Protein AF-A0A2T6J9U2-F1 (afdb_monomer)

Radius of gyration: 15.19 Å; Cα contacts (8 Å, |Δi|>4): 169; chains: 1; bounding box: 28×33×49 Å

pLDDT: mean 85.98, std 10.92, range [50.97, 96.75]

Sequence (113 aa):
MTAELARLRRTGYSPVSVFVFVGTPPKSVETGPDVIVVERNPRAIDWRPLIGLHVDVVEVGDQGDLYRETVQCAETGKPRSIGLLCRAGIAGLNAEHEQILARLQRTINAIPH

Mean predicted aligned error: 6.97 Å

Solvent-accessible surface area (backbone atoms only — not comparable to full-atom values): 6442 Å² total; per-residue (Å²): 95,53,68,52,30,43,53,41,45,74,73,70,53,74,69,81,53,31,41,35,36,29,36,73,73,61,90,84,64,77,88,49,62,49,38,38,77,40,75,80,61,48,84,81,53,73,36,66,68,38,52,67,25,36,33,38,41,34,51,39,74,92,46,67,68,58,39,56,50,33,53,58,42,48,54,74,10,46,42,66,41,62,33,39,37,42,91,94,44,74,48,64,85,49,73,69,55,50,54,50,50,58,51,48,52,54,56,58,73,67,55,88,129

Foldseek 3Di:
DQVLLVVVVVVVDADQEAEEEEADDPPPDDDDNSYHYHHDDLPVDDLLSQAAHEYEYAYDPCRDVSSVVNVVSNVVNNHVFYWYQYPVGIPGPDPVVVVVVVVVVVVVVPDDD

Secondary structure (DSSP, 8-state):
-HHHHHHHHHTT---SEEEEEES---TTS---TTEEEESS-GGGS--GGGTT-EEEEEE-SS-THHHHHHHHHHHHT--SEEEEEETTEEESS-HHHHHHHHHHHHHHHTS--

Structure (mmCIF, N/CA/C/O backbone):
data_AF-A0A2T6J9U2-F1
#
_entry.id   AF-A0A2T6J9U2-F1
#
loop_
_atom_site.group_PDB
_atom_site.id
_atom_site.type_symbol
_atom_site.label_atom_id
_atom_site.label_alt_id
_atom_site.label_comp_id
_atom_site.label_asym_id
_atom_site.label_entity_id
_atom_site.label_seq_id
_atom_site.pdbx_PDB_ins_code
_atom_site.Cartn_x
_atom_site.Cartn_y
_atom_site.Cartn_z
_atom_site.occupancy
_atom_site.B_iso_or_equiv
_atom_site.auth_seq_id
_atom_site.auth_comp_id
_atom_site.auth_asym_id
_atom_site.auth_atom_id
_atom_site.pdbx_PDB_model_num
ATOM 1 N N . MET A 1 1 ? -3.569 -9.500 8.050 1.00 62.44 1 MET A N 1
ATOM 2 C CA . MET A 1 1 ? -3.190 -8.202 8.652 1.00 62.44 1 MET A CA 1
ATOM 3 C C . MET A 1 1 ? -4.338 -7.189 8.620 1.00 62.44 1 MET A C 1
ATOM 5 O O . MET A 1 1 ? -4.648 -6.646 9.669 1.00 62.44 1 MET A O 1
ATOM 9 N N . THR A 1 2 ? -5.087 -7.019 7.519 1.00 77.19 2 THR A N 1
ATOM 10 C CA . THR A 1 2 ? -6.259 -6.104 7.487 1.00 77.19 2 THR A CA 1
ATOM 11 C C . THR A 1 2 ? -7.362 -6.406 8.508 1.00 77.19 2 THR A C 1
ATOM 13 O O . THR A 1 2 ? -8.061 -5.493 8.939 1.00 77.19 2 THR A O 1
ATOM 16 N N . ALA A 1 3 ? -7.499 -7.657 8.957 1.00 82.00 3 ALA A N 1
ATOM 17 C CA . ALA A 1 3 ? -8.444 -8.034 10.010 1.00 82.00 3 ALA A CA 1
ATOM 18 C C . ALA A 1 3 ? -8.188 -7.310 11.348 1.00 82.00 3 ALA A C 1
ATOM 20 O O . ALA A 1 3 ? -9.135 -7.005 12.076 1.00 82.00 3 ALA A O 1
ATOM 21 N N . GLU A 1 4 ? -6.927 -7.005 11.668 1.00 89.12 4 GLU A N 1
ATOM 22 C CA . GLU A 1 4 ? -6.584 -6.271 12.884 1.00 89.12 4 GLU A CA 1
ATOM 23 C C . GLU A 1 4 ? -6.911 -4.782 12.755 1.00 89.12 4 GLU A C 1
ATOM 25 O O . GLU A 1 4 ? -7.571 -4.236 13.641 1.00 89.12 4 GLU A O 1
ATOM 30 N N . LEU A 1 5 ? -6.577 -4.164 11.615 1.00 90.75 5 LEU A N 1
ATOM 31 C CA . LEU A 1 5 ? -7.026 -2.810 11.287 1.00 90.75 5 LEU A CA 1
ATOM 32 C C . LEU A 1 5 ? -8.551 -2.708 11.392 1.00 90.75 5 LEU A C 1
ATOM 34 O O . LEU A 1 5 ? -9.073 -1.833 12.072 1.00 90.75 5 LEU A O 1
ATOM 38 N N . ALA A 1 6 ? -9.280 -3.654 10.794 1.00 91.12 6 ALA A N 1
ATOM 39 C CA . ALA A 1 6 ? -10.739 -3.710 10.854 1.00 91.12 6 ALA A CA 1
ATOM 40 C C . ALA A 1 6 ? -11.274 -3.814 12.294 1.00 91.12 6 ALA A C 1
ATOM 42 O O . ALA A 1 6 ? -12.316 -3.244 12.625 1.00 91.12 6 ALA A O 1
ATOM 43 N N . ARG A 1 7 ? -10.587 -4.561 13.166 1.00 92.75 7 ARG A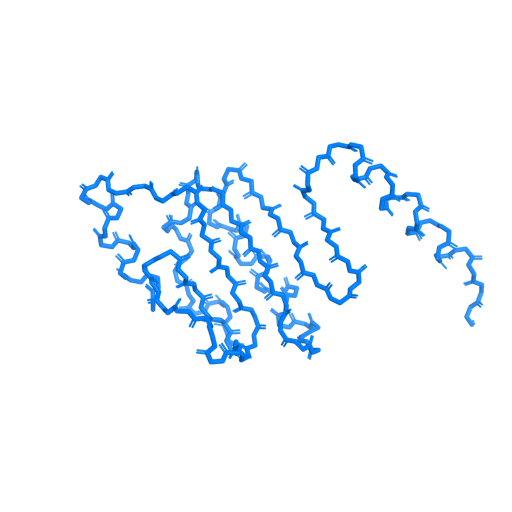 N 1
ATOM 44 C CA . ARG A 1 7 ? -10.936 -4.670 14.588 1.00 92.75 7 ARG A CA 1
ATOM 45 C C . ARG A 1 7 ? -10.737 -3.338 15.308 1.00 92.75 7 ARG A C 1
ATOM 47 O O . ARG A 1 7 ? -11.662 -2.895 15.977 1.00 92.75 7 ARG A O 1
ATOM 54 N N . LEU A 1 8 ? -9.584 -2.696 15.144 1.00 90.94 8 LEU A N 1
ATOM 55 C CA . LEU A 1 8 ? -9.262 -1.432 15.816 1.00 90.94 8 LEU A CA 1
ATOM 56 C C . LEU A 1 8 ? -10.113 -0.267 15.295 1.00 90.94 8 LEU A C 1
ATOM 58 O O . LEU A 1 8 ? -10.582 0.567 16.065 1.00 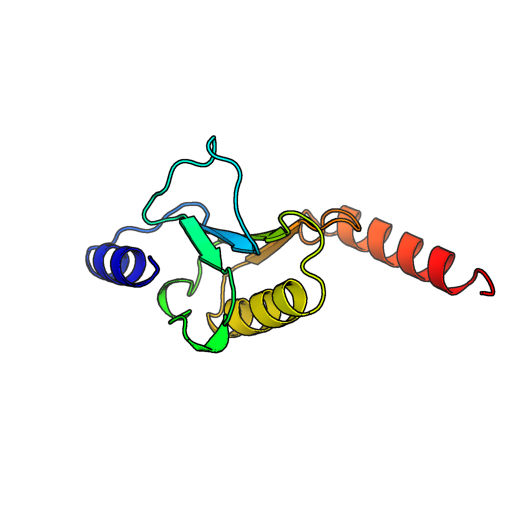90.94 8 LEU A O 1
ATOM 62 N N . ARG A 1 9 ? -10.413 -0.244 13.994 1.00 93.00 9 ARG A N 1
ATOM 63 C CA . ARG A 1 9 ? -11.319 0.747 13.395 1.00 93.00 9 ARG A CA 1
ATOM 64 C C . ARG A 1 9 ? -12.699 0.726 14.055 1.00 93.00 9 ARG A C 1
ATOM 66 O O . ARG A 1 9 ? -13.271 1.780 14.310 1.00 93.00 9 ARG A O 1
ATOM 73 N N . ARG A 1 10 ? -13.208 -0.460 14.418 1.00 91.62 10 ARG A N 1
ATOM 74 C CA . ARG A 1 10 ? -14.477 -0.607 15.158 1.00 91.62 10 ARG A CA 1
ATOM 75 C C . ARG A 1 10 ? -14.423 -0.068 16.589 1.00 91.62 10 ARG A C 1
ATOM 77 O O . ARG A 1 10 ? -15.473 0.239 17.138 1.00 91.62 10 ARG A O 1
ATOM 84 N N . THR A 1 11 ? -13.238 0.071 17.182 1.00 92.75 11 THR A N 1
ATOM 85 C CA . THR A 1 11 ? -13.050 0.674 18.512 1.00 92.75 11 THR A CA 1
ATOM 86 C C . THR A 1 11 ? -12.720 2.169 18.443 1.00 92.75 11 THR A C 1
ATOM 88 O O . THR A 1 11 ? -12.334 2.749 19.451 1.00 92.75 11 THR A O 1
ATOM 91 N N . GLY A 1 12 ? -12.840 2.796 17.265 1.00 90.62 12 GLY A N 1
ATOM 92 C CA . GLY A 1 12 ? -12.581 4.225 17.059 1.00 90.62 12 GLY A CA 1
ATOM 93 C C . GLY A 1 12 ? -11.130 4.581 16.724 1.00 90.62 12 GLY A C 1
ATOM 94 O O . GLY A 1 12 ? -10.826 5.757 16.543 1.00 90.62 12 GLY A O 1
ATOM 95 N N . TYR A 1 13 ? -10.229 3.601 16.600 1.00 91.81 13 TYR A N 1
ATOM 96 C CA . TYR A 1 13 ? -8.862 3.863 16.151 1.00 91.81 13 TYR A CA 1
ATOM 97 C C . TYR A 1 13 ? -8.854 4.330 14.691 1.00 91.81 13 TYR A C 1
ATOM 99 O O . TYR A 1 13 ? -9.477 3.712 13.826 1.00 91.81 13 TYR A O 1
ATOM 107 N N . SER A 1 14 ? -8.115 5.398 14.401 1.00 91.25 14 SER A N 1
ATOM 108 C CA . SER A 1 14 ? -7.922 5.902 13.043 1.00 91.25 14 SER A CA 1
ATOM 109 C C . SER A 1 14 ? -6.450 6.258 12.850 1.00 91.25 14 SER A C 1
ATOM 111 O O . SER A 1 14 ? -6.020 7.285 13.379 1.00 91.25 14 SER A O 1
ATOM 113 N N . PRO A 1 15 ? -5.666 5.430 12.136 1.00 90.25 15 PRO A N 1
ATOM 114 C CA . PRO A 1 15 ? -4.266 5.746 11.889 1.00 90.25 15 PRO A CA 1
ATOM 115 C C . PRO A 1 15 ? -4.144 6.973 10.976 1.00 90.25 15 PRO A C 1
ATOM 117 O O .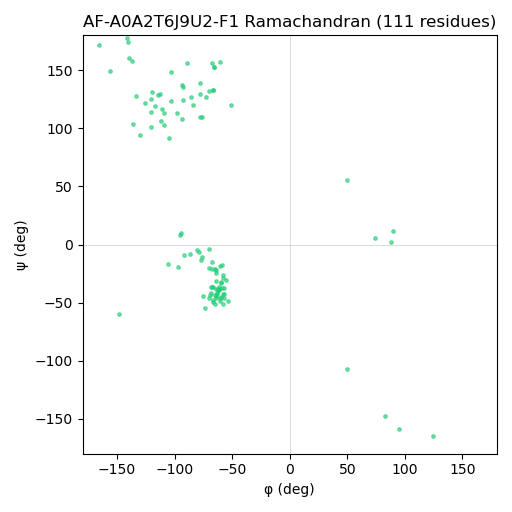 PRO A 1 15 ? -5.064 7.296 10.219 1.00 90.25 15 PRO A O 1
ATOM 120 N N . VAL A 1 16 ? -3.000 7.655 11.054 1.00 87.31 16 VAL A N 1
ATOM 121 C CA . VAL A 1 16 ? -2.702 8.825 10.209 1.00 87.31 16 VAL A CA 1
ATOM 122 C C . VAL A 1 16 ? -2.509 8.407 8.748 1.00 87.31 16 VAL A C 1
ATOM 124 O O . VAL A 1 16 ? -3.057 9.055 7.855 1.00 87.31 16 VAL A O 1
ATOM 127 N N . SER A 1 17 ? -1.779 7.312 8.518 1.00 89.31 17 SER A N 1
ATOM 128 C CA . SER A 1 17 ? -1.609 6.662 7.214 1.00 89.31 17 SER A CA 1
ATOM 129 C C . SER A 1 17 ? -1.646 5.142 7.381 1.00 89.31 17 SER A C 1
ATOM 131 O O . SER A 1 17 ? -1.466 4.636 8.488 1.00 89.31 17 SER A O 1
ATOM 133 N N . VAL A 1 18 ? -1.897 4.426 6.289 1.00 94.69 18 VAL A N 1
ATOM 134 C CA . VAL A 1 18 ? -1.740 2.973 6.182 1.00 94.69 18 VAL A CA 1
ATOM 135 C C . VAL A 1 18 ? -0.734 2.684 5.076 1.00 94.69 18 VAL A C 1
ATOM 137 O O . VAL A 1 18 ? -0.937 3.096 3.935 1.00 94.69 18 VAL A O 1
ATOM 140 N N . PHE A 1 19 ? 0.319 1.936 5.390 1.00 94.38 19 PHE A N 1
ATOM 141 C CA . PHE A 1 19 ? 1.327 1.526 4.417 1.00 94.38 19 PHE A CA 1
ATOM 142 C C . PHE A 1 19 ? 0.971 0.166 3.824 1.00 94.38 19 PHE A C 1
ATOM 144 O O . PHE A 1 19 ? 0.804 -0.817 4.546 1.00 94.38 19 PHE A O 1
ATOM 151 N N . VAL A 1 20 ? 0.878 0.092 2.500 1.00 95.81 20 VAL A N 1
ATOM 152 C CA . VAL A 1 20 ? 0.649 -1.143 1.748 1.00 95.81 20 VAL A CA 1
ATOM 153 C C . VAL A 1 20 ? 1.928 -1.502 1.002 1.00 95.81 20 VAL A C 1
ATOM 155 O O . VAL A 1 20 ? 2.226 -0.924 -0.038 1.00 95.81 20 VAL A O 1
ATOM 158 N N . PHE A 1 21 ? 2.684 -2.468 1.509 1.00 95.31 21 PHE A N 1
ATOM 159 C CA . PHE A 1 21 ? 3.862 -2.994 0.827 1.00 95.31 21 PHE A CA 1
ATOM 160 C C . PHE A 1 21 ? 3.461 -4.095 -0.150 1.00 95.31 21 PHE A C 1
ATOM 162 O O . PHE A 1 21 ? 2.803 -5.062 0.232 1.00 95.31 21 PHE A O 1
ATOM 169 N N . VAL A 1 22 ? 3.885 -3.965 -1.402 1.00 95.69 22 VAL A N 1
ATOM 170 C CA . VAL A 1 22 ? 3.684 -4.969 -2.446 1.00 95.69 22 VAL A CA 1
ATOM 171 C C . VAL A 1 22 ? 4.987 -5.725 -2.665 1.00 95.69 22 VAL A C 1
ATOM 173 O O . VAL A 1 22 ? 6.009 -5.113 -2.967 1.00 95.69 22 VAL A O 1
ATOM 176 N N . GLY A 1 23 ? 4.951 -7.048 -2.534 1.00 93.50 23 GLY A N 1
ATOM 177 C CA . GLY A 1 23 ? 6.130 -7.911 -2.519 1.00 93.50 23 GLY A CA 1
ATOM 178 C C . GLY A 1 23 ? 6.614 -8.208 -1.100 1.00 93.50 23 GLY A C 1
ATOM 179 O O . GLY A 1 23 ? 5.856 -8.111 -0.137 1.00 93.50 23 GLY A O 1
ATOM 180 N N . THR A 1 24 ? 7.886 -8.590 -0.975 1.00 91.19 24 THR A N 1
ATOM 181 C CA . THR A 1 24 ? 8.496 -8.941 0.315 1.00 91.19 24 THR A CA 1
ATOM 182 C C . THR A 1 24 ? 9.189 -7.721 0.926 1.00 91.19 24 THR A C 1
ATOM 184 O O . THR A 1 24 ? 10.246 -7.327 0.428 1.00 91.19 24 THR A O 1
ATOM 187 N N . PRO A 1 25 ? 8.644 -7.116 1.996 1.00 87.50 25 PRO A N 1
ATOM 188 C CA . PRO A 1 25 ? 9.255 -5.958 2.636 1.00 87.50 25 PRO A CA 1
ATOM 189 C C . PRO A 1 25 ? 10.600 -6.315 3.296 1.00 87.50 25 PRO A C 1
ATOM 191 O O . PRO A 1 25 ? 10.811 -7.459 3.717 1.00 87.50 25 PRO A O 1
ATOM 194 N N . PRO A 1 26 ? 11.531 -5.350 3.422 1.00 79.50 26 PRO A N 1
ATOM 195 C CA . PRO A 1 26 ? 12.777 -5.571 4.145 1.00 79.50 26 PRO A CA 1
ATOM 196 C C . PRO A 1 26 ? 12.506 -5.808 5.637 1.00 79.50 26 PRO A C 1
ATOM 198 O O . PRO A 1 26 ? 11.542 -5.290 6.195 1.00 79.50 26 PRO A O 1
ATOM 201 N N . LYS A 1 27 ? 13.401 -6.542 6.313 1.00 82.19 27 LYS A N 1
ATOM 202 C CA . LYS A 1 27 ? 13.257 -6.912 7.740 1.00 82.19 27 LYS A CA 1
ATOM 203 C C . LYS A 1 27 ? 13.148 -5.722 8.702 1.00 82.19 27 LYS A C 1
ATOM 205 O O . LYS A 1 27 ? 12.759 -5.911 9.846 1.00 82.19 27 LYS A O 1
ATOM 210 N N . SER A 1 28 ? 13.538 -4.528 8.259 1.00 81.25 28 SER A N 1
ATOM 211 C CA . SER A 1 28 ? 13.431 -3.282 9.019 1.00 81.25 28 SER A CA 1
ATOM 212 C C . SER A 1 28 ? 12.012 -2.711 9.061 1.00 81.25 28 SER A C 1
ATOM 214 O O . SER A 1 28 ? 11.773 -1.781 9.822 1.00 81.25 28 SER A O 1
ATOM 216 N N . VAL A 1 29 ? 11.088 -3.204 8.229 1.00 80.25 29 VAL A N 1
ATOM 217 C CA . VAL A 1 29 ? 9.679 -2.805 8.290 1.00 80.25 29 VAL A CA 1
ATOM 218 C C . VAL A 1 29 ? 9.038 -3.513 9.474 1.00 80.25 29 VAL A C 1
ATOM 220 O O . VAL A 1 29 ? 8.839 -4.728 9.457 1.00 80.25 29 VAL A O 1
ATOM 223 N N . GLU A 1 30 ? 8.718 -2.741 10.505 1.00 79.38 30 GLU A N 1
ATOM 224 C CA . GLU A 1 30 ? 7.954 -3.233 11.642 1.00 79.38 30 GLU A CA 1
ATOM 225 C C . GLU A 1 30 ? 6.506 -3.495 11.222 1.00 79.38 30 GLU A C 1
ATOM 227 O O . GLU A 1 30 ? 5.859 -2.675 10.570 1.00 79.38 30 GLU A O 1
ATOM 232 N N . THR A 1 31 ? 5.984 -4.666 11.578 1.00 81.25 31 THR A N 1
ATOM 233 C CA . THR A 1 31 ? 4.583 -4.994 11.324 1.00 81.25 31 THR A CA 1
ATOM 234 C C . THR A 1 31 ? 3.698 -4.312 12.357 1.00 81.25 31 THR A C 1
ATOM 236 O O . THR A 1 31 ? 3.905 -4.489 13.557 1.00 81.25 31 THR A O 1
ATOM 239 N N . GLY A 1 32 ? 2.672 -3.608 11.892 1.00 86.25 32 GLY A N 1
ATOM 240 C CA . GLY A 1 32 ? 1.674 -2.950 12.728 1.00 86.25 32 GLY A CA 1
ATOM 241 C C . GLY A 1 32 ? 0.264 -3.072 12.147 1.00 86.25 32 GLY A C 1
ATOM 242 O O . GLY A 1 32 ? 0.086 -3.589 11.039 1.00 86.25 32 GLY A O 1
ATOM 243 N N . PRO A 1 33 ? -0.762 -2.604 12.878 1.00 88.69 33 PRO A N 1
ATOM 244 C CA . PRO A 1 33 ? -2.144 -2.605 12.400 1.00 88.69 33 PRO A CA 1
ATOM 245 C C . PRO A 1 33 ? -2.370 -1.688 11.188 1.00 88.69 33 PRO A C 1
ATOM 247 O O . PRO A 1 33 ? -3.341 -1.859 10.460 1.00 88.69 33 PRO A O 1
ATOM 250 N N . ASP A 1 34 ? -1.492 -0.718 10.980 1.00 91.62 34 ASP A N 1
ATOM 251 C CA . ASP A 1 34 ? -1.434 0.233 9.872 1.00 91.62 34 ASP A CA 1
ATOM 252 C C . ASP A 1 34 ? -0.494 -0.217 8.740 1.00 91.62 34 ASP A C 1
ATOM 254 O O . ASP A 1 34 ? -0.275 0.528 7.788 1.00 91.62 34 ASP A O 1
ATOM 258 N N . VAL A 1 35 ? 0.022 -1.449 8.798 1.00 92.88 35 VAL A N 1
ATOM 259 C CA . VAL A 1 35 ? 0.856 -2.042 7.748 1.00 92.88 35 VAL A CA 1
ATOM 260 C C . VAL A 1 35 ? 0.127 -3.220 7.106 1.00 92.88 35 VAL A C 1
ATOM 262 O O . VAL A 1 35 ? -0.347 -4.143 7.770 1.00 92.88 35 VAL A O 1
ATOM 265 N N . ILE A 1 36 ? 0.046 -3.213 5.781 1.00 95.00 36 ILE A N 1
ATOM 266 C CA . ILE A 1 36 ? -0.513 -4.290 4.967 1.00 95.00 36 ILE A CA 1
ATOM 267 C C . ILE A 1 36 ? 0.591 -4.779 4.038 1.00 95.00 36 ILE A C 1
ATOM 269 O O . ILE A 1 36 ? 1.230 -3.985 3.360 1.00 95.00 36 ILE A O 1
ATOM 273 N N . VAL A 1 37 ? 0.797 -6.092 3.982 1.00 94.88 37 VAL A N 1
ATOM 274 C CA . VAL A 1 37 ? 1.748 -6.714 3.056 1.00 94.88 37 VAL A CA 1
ATOM 275 C C . VAL A 1 37 ? 0.976 -7.545 2.038 1.00 94.88 37 VAL A C 1
ATOM 277 O O . VAL A 1 37 ? 0.125 -8.358 2.411 1.00 94.88 37 VAL A O 1
ATOM 280 N N . VAL A 1 38 ? 1.263 -7.331 0.756 1.00 95.88 38 VAL A N 1
ATOM 281 C CA . VAL A 1 38 ? 0.633 -8.016 -0.374 1.00 95.88 38 VAL A CA 1
ATOM 282 C C . VAL A 1 38 ? 1.695 -8.747 -1.181 1.00 95.88 38 VAL A C 1
ATOM 284 O O . VAL A 1 38 ? 2.388 -8.156 -1.999 1.00 95.88 38 VAL A O 1
ATOM 287 N N . GLU A 1 39 ? 1.799 -10.057 -0.981 1.00 93.94 39 GLU A N 1
ATOM 288 C CA . GLU A 1 39 ? 2.811 -10.872 -1.667 1.00 93.94 39 GLU A CA 1
ATOM 289 C C . GLU A 1 39 ? 2.285 -11.589 -2.916 1.00 93.94 39 GLU A C 1
ATOM 291 O O . GLU A 1 39 ? 3.082 -12.068 -3.718 1.00 93.94 39 GLU A O 1
ATOM 296 N N . ARG A 1 40 ? 0.958 -11.754 -3.063 1.00 93.00 40 ARG A N 1
ATOM 297 C CA . ARG A 1 40 ? 0.388 -12.615 -4.122 1.00 93.00 40 ARG A CA 1
ATOM 298 C C . ARG A 1 40 ? -0.961 -12.180 -4.679 1.00 93.00 40 ARG A C 1
ATOM 300 O O . ARG A 1 40 ? -1.086 -12.024 -5.881 1.00 93.00 40 ARG A O 1
ATOM 307 N N . ASN A 1 41 ? -1.992 -12.092 -3.836 1.00 95.06 41 ASN A N 1
ATOM 308 C CA . ASN A 1 41 ? -3.368 -11.902 -4.303 1.00 95.06 41 ASN A CA 1
ATOM 309 C C . ASN A 1 41 ? -4.051 -10.746 -3.555 1.00 95.06 41 ASN A C 1
ATOM 311 O O . ASN A 1 41 ? -4.623 -10.975 -2.483 1.00 95.06 41 ASN A O 1
ATOM 315 N N . PRO A 1 42 ? -4.031 -9.520 -4.106 1.00 95.88 42 PRO A N 1
ATOM 316 C CA . PRO A 1 42 ? -4.696 -8.374 -3.494 1.00 95.88 42 PRO A CA 1
ATOM 317 C C . PRO A 1 42 ? -6.221 -8.530 -3.424 1.00 95.88 42 PRO A C 1
ATOM 319 O O . PRO A 1 42 ? -6.847 -7.962 -2.533 1.00 95.88 42 PRO A O 1
ATOM 322 N N . ARG A 1 43 ? -6.848 -9.340 -4.288 1.00 95.38 43 ARG A N 1
ATOM 323 C CA . ARG A 1 43 ? -8.309 -9.552 -4.270 1.00 95.38 43 ARG A CA 1
ATOM 324 C C . ARG A 1 43 ? -8.795 -10.349 -3.064 1.00 95.38 43 ARG A C 1
ATOM 326 O O . ARG A 1 43 ? -9.973 -10.291 -2.731 1.00 95.38 43 ARG A O 1
ATOM 333 N N . ALA A 1 44 ? -7.908 -11.105 -2.419 1.00 94.44 44 ALA A N 1
ATOM 334 C CA . ALA A 1 44 ? -8.234 -11.865 -1.213 1.00 94.44 44 ALA A CA 1
ATOM 335 C C . ALA A 1 44 ? -8.266 -10.992 0.057 1.00 94.44 44 ALA A C 1
ATOM 337 O O . ALA A 1 44 ? -8.613 -11.478 1.134 1.00 94.44 44 ALA A O 1
ATOM 338 N N . ILE A 1 45 ? -7.874 -9.721 -0.048 1.00 94.50 45 ILE A N 1
ATOM 339 C CA . ILE A 1 45 ? -7.782 -8.792 1.074 1.00 94.50 45 ILE A CA 1
ATOM 340 C C . ILE A 1 45 ? -9.092 -8.0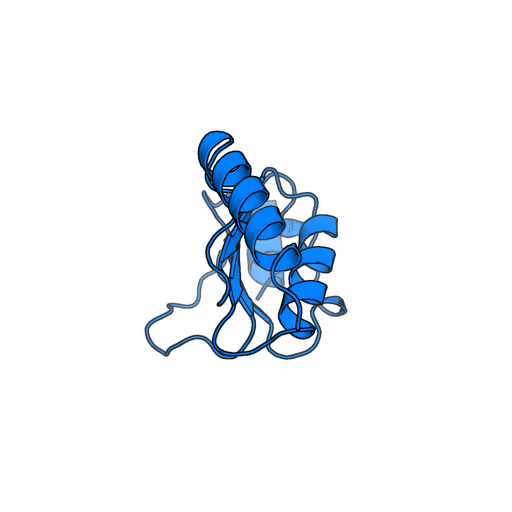07 1.202 1.00 94.50 45 ILE A C 1
ATOM 342 O O . ILE A 1 45 ? -9.638 -7.507 0.223 1.00 94.50 45 ILE A O 1
ATOM 346 N N . ASP A 1 46 ? -9.588 -7.864 2.432 1.00 94.44 46 ASP A N 1
ATOM 347 C CA . ASP A 1 46 ? -10.658 -6.911 2.732 1.00 94.44 46 ASP A CA 1
ATOM 348 C C . ASP A 1 46 ? -10.092 -5.487 2.829 1.00 94.44 46 ASP A C 1
ATOM 350 O O . ASP A 1 46 ? -9.380 -5.163 3.783 1.00 94.44 46 ASP A O 1
ATOM 354 N N . TRP A 1 47 ? -10.426 -4.649 1.846 1.00 95.88 47 TRP A N 1
ATOM 355 C CA . TRP A 1 47 ? -9.958 -3.263 1.721 1.00 95.88 47 TRP A CA 1
ATOM 356 C C . TRP A 1 47 ? -10.883 -2.232 2.378 1.00 95.88 47 TRP A C 1
ATOM 358 O O . TRP A 1 47 ? -10.501 -1.075 2.541 1.00 95.88 47 TRP A O 1
ATOM 368 N N . ARG A 1 48 ? -12.082 -2.632 2.824 1.00 94.75 48 ARG A N 1
ATOM 369 C CA . ARG A 1 48 ? -13.043 -1.733 3.497 1.00 94.75 48 ARG A CA 1
ATOM 370 C C . ARG A 1 48 ? -12.479 -0.999 4.723 1.00 94.75 48 ARG A C 1
ATOM 372 O O . ARG A 1 48 ? -12.924 0.120 4.978 1.00 94.75 48 ARG A O 1
ATOM 379 N N . PRO A 1 49 ? -11.517 -1.542 5.496 1.00 94.81 49 PRO A N 1
ATOM 380 C CA . PRO A 1 49 ? -10.930 -0.805 6.614 1.00 94.81 49 PRO A CA 1
ATOM 381 C C . PRO A 1 49 ? -10.224 0.500 6.213 1.00 94.81 49 PRO A C 1
ATOM 383 O O . PRO A 1 49 ? -10.059 1.364 7.077 1.00 94.81 49 PRO A O 1
ATOM 386 N N . L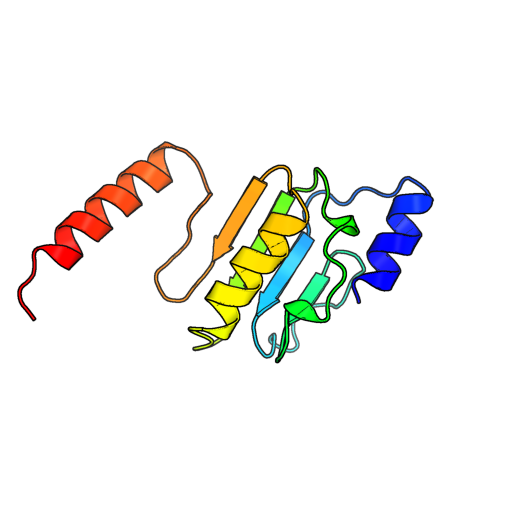EU A 1 50 ? -9.867 0.664 4.930 1.00 95.00 50 LEU A N 1
ATOM 387 C CA . LEU A 1 50 ? -9.183 1.843 4.392 1.00 95.00 50 LEU A CA 1
ATOM 388 C C . LEU A 1 50 ? -10.076 3.076 4.207 1.00 95.00 50 LEU A C 1
ATOM 390 O O . LEU A 1 50 ? -9.545 4.159 3.972 1.00 95.00 50 LEU A O 1
ATOM 394 N N . ILE A 1 51 ? -11.404 2.943 4.319 1.00 94.50 51 ILE A N 1
ATOM 395 C CA . ILE A 1 51 ? -12.347 4.032 4.016 1.00 94.50 51 ILE A CA 1
ATOM 396 C C . ILE A 1 51 ? -11.955 5.322 4.750 1.00 94.50 51 ILE A C 1
ATOM 398 O O . ILE A 1 51 ? -11.919 5.368 5.981 1.00 94.50 51 ILE A O 1
ATOM 402 N N . GLY A 1 52 ? -11.688 6.386 3.990 1.00 92.69 52 GLY A N 1
ATOM 403 C CA . GLY A 1 52 ? -11.350 7.706 4.531 1.00 92.69 52 GLY A CA 1
ATOM 404 C C . GLY A 1 52 ? -9.940 7.848 5.129 1.00 92.69 52 GLY A C 1
ATOM 405 O O . GLY A 1 52 ? -9.630 8.907 5.675 1.00 92.69 52 GLY A O 1
ATOM 406 N N . LEU A 1 53 ? -9.079 6.833 5.022 1.00 93.62 53 LEU A N 1
ATOM 407 C CA . LEU A 1 53 ? -7.677 6.900 5.453 1.00 93.62 53 LEU A CA 1
ATOM 408 C C . LEU A 1 53 ? -6.767 7.398 4.326 1.00 93.62 53 LEU A C 1
ATOM 410 O O . LEU A 1 53 ? -7.109 7.287 3.149 1.00 93.62 53 LEU A O 1
ATOM 414 N N . HIS A 1 54 ? -5.617 7.965 4.690 1.00 93.81 54 HIS A N 1
ATOM 415 C CA . HIS A 1 54 ? -4.510 8.111 3.747 1.00 93.81 54 HIS A CA 1
ATOM 416 C C . HIS A 1 54 ? -3.808 6.758 3.605 1.00 93.81 54 HIS A C 1
ATOM 418 O O . HIS A 1 54 ? -3.674 6.039 4.597 1.00 93.81 54 HIS A O 1
ATOM 424 N N . VAL A 1 55 ? -3.431 6.393 2.382 1.00 94.75 55 VAL A N 1
ATOM 425 C CA . VAL A 1 55 ? -2.832 5.095 2.073 1.00 94.75 55 VAL A CA 1
ATOM 426 C C . VAL A 1 55 ? -1.615 5.294 1.186 1.00 94.75 55 VAL A C 1
ATOM 428 O O . VAL A 1 55 ? -1.733 5.903 0.130 1.00 94.75 55 VAL A O 1
ATOM 431 N N . ASP A 1 56 ? -0.478 4.735 1.576 1.00 93.75 56 ASP A N 1
ATOM 432 C CA . ASP A 1 56 ? 0.757 4.753 0.794 1.00 93.75 56 ASP A CA 1
ATOM 433 C C . ASP A 1 56 ? 1.039 3.346 0.260 1.00 93.75 56 ASP A C 1
ATOM 435 O O . ASP A 1 56 ? 1.304 2.425 1.033 1.00 93.75 56 ASP A O 1
ATOM 439 N N . VAL A 1 57 ? 0.971 3.152 -1.059 1.00 94.94 57 VAL A N 1
ATOM 440 C CA . VAL A 1 57 ? 1.236 1.859 -1.707 1.00 94.94 57 VAL A CA 1
ATOM 441 C C . VAL A 1 57 ? 2.664 1.827 -2.236 1.00 94.94 57 VAL A C 1
ATOM 443 O O . VAL A 1 57 ? 3.000 2.535 -3.187 1.00 94.94 57 VAL A O 1
ATOM 446 N N . VAL A 1 58 ? 3.494 0.973 -1.642 1.00 93.06 58 VAL A N 1
ATOM 447 C CA . VAL A 1 58 ? 4.940 0.886 -1.870 1.00 93.06 58 VAL A CA 1
ATOM 448 C C . VAL A 1 58 ? 5.293 -0.417 -2.588 1.00 93.06 58 VAL A C 1
ATOM 450 O O . VAL A 1 58 ? 5.104 -1.505 -2.048 1.00 93.06 58 VAL A O 1
ATOM 453 N N . GLU A 1 59 ? 5.835 -0.324 -3.800 1.00 93.25 59 GLU A N 1
ATOM 454 C CA . GLU A 1 59 ? 6.422 -1.452 -4.530 1.00 93.25 59 GLU A CA 1
ATOM 455 C C . GLU A 1 59 ? 7.765 -1.839 -3.898 1.00 93.25 59 GLU A C 1
ATOM 457 O O . GLU A 1 59 ? 8.657 -1.000 -3.752 1.00 93.25 59 GLU A O 1
ATOM 462 N N . VAL A 1 60 ? 7.938 -3.117 -3.555 1.00 90.50 60 VAL A N 1
ATOM 463 C CA . VAL A 1 60 ? 9.215 -3.659 -3.086 1.00 90.50 60 VAL A CA 1
ATOM 464 C C . VAL A 1 60 ? 9.782 -4.616 -4.132 1.00 90.50 60 VAL A C 1
ATOM 466 O O . VAL A 1 60 ? 9.313 -5.743 -4.307 1.00 90.50 60 VAL A O 1
ATOM 469 N N . GLY A 1 61 ? 10.822 -4.156 -4.829 1.00 85.50 61 GLY A N 1
ATOM 470 C CA . GLY A 1 61 ? 11.409 -4.859 -5.970 1.00 85.50 61 GLY A CA 1
ATOM 471 C C . GLY A 1 61 ? 10.644 -4.600 -7.270 1.00 85.50 61 GLY A C 1
ATOM 472 O O . GLY A 1 61 ? 10.108 -3.515 -7.473 1.00 85.50 61 GLY A O 1
ATOM 473 N N . ASP A 1 62 ? 10.621 -5.593 -8.159 1.00 87.25 62 ASP A N 1
ATOM 474 C CA . ASP A 1 62 ? 9.910 -5.546 -9.442 1.00 87.25 62 ASP A CA 1
ATOM 475 C C . ASP A 1 62 ? 8.632 -6.391 -9.341 1.00 87.25 62 ASP A C 1
ATOM 477 O O . ASP A 1 62 ? 8.669 -7.605 -9.532 1.00 87.25 62 ASP A O 1
ATOM 481 N N . GLN A 1 63 ? 7.517 -5.760 -8.957 1.00 89.50 63 GLN A N 1
ATOM 482 C CA . GLN A 1 63 ? 6.240 -6.451 -8.725 1.00 89.50 63 GLN A CA 1
ATOM 483 C C . GLN A 1 63 ? 5.217 -6.198 -9.835 1.00 89.50 63 GLN A C 1
ATOM 485 O O . GLN A 1 63 ? 4.243 -6.940 -9.940 1.00 89.50 63 GLN A O 1
ATOM 490 N N . GLY A 1 64 ? 5.422 -5.174 -10.672 1.00 87.44 64 GLY A N 1
ATOM 491 C CA . GLY A 1 64 ? 4.737 -4.992 -11.956 1.00 87.44 64 GLY A CA 1
ATOM 492 C C . GLY A 1 64 ? 3.213 -5.121 -11.866 1.00 87.44 64 GLY A C 1
ATOM 493 O O . GLY A 1 64 ? 2.530 -4.240 -11.339 1.00 87.44 64 GLY A O 1
ATOM 494 N N . ASP A 1 65 ? 2.671 -6.225 -12.384 1.00 91.81 65 ASP A N 1
ATOM 495 C CA . ASP A 1 65 ? 1.232 -6.515 -12.366 1.00 91.81 65 ASP A CA 1
ATOM 496 C C . ASP A 1 65 ? 0.648 -6.621 -10.959 1.00 91.81 65 ASP A C 1
ATOM 498 O O . ASP A 1 65 ? -0.438 -6.096 -10.715 1.00 91.81 65 ASP A O 1
ATOM 502 N N . LEU A 1 66 ? 1.381 -7.218 -10.016 1.00 94.38 66 LEU A N 1
ATOM 503 C CA . LEU A 1 66 ? 0.936 -7.325 -8.630 1.00 94.38 66 LEU A CA 1
ATOM 504 C C . LEU A 1 66 ? 0.770 -5.935 -8.001 1.00 94.38 66 LEU A C 1
ATOM 506 O O . LEU A 1 66 ? -0.192 -5.700 -7.269 1.00 94.38 66 LEU A O 1
ATOM 510 N N . TYR A 1 67 ? 1.668 -4.996 -8.315 1.00 93.69 67 TYR A N 1
ATOM 511 C CA . TYR A 1 67 ? 1.561 -3.610 -7.855 1.00 93.69 67 TYR A CA 1
ATOM 512 C C . TYR A 1 67 ? 0.326 -2.927 -8.436 1.00 93.69 67 TYR A C 1
ATOM 514 O O . TYR A 1 67 ? -0.499 -2.411 -7.683 1.00 93.69 67 TYR A O 1
ATOM 522 N N . ARG A 1 68 ? 0.150 -2.993 -9.763 1.00 92.69 68 ARG A N 1
ATOM 523 C CA . ARG A 1 68 ? -1.015 -2.407 -10.443 1.00 92.69 68 ARG A CA 1
ATOM 524 C C . ARG A 1 68 ? -2.332 -2.951 -9.901 1.00 92.69 68 ARG A C 1
ATOM 526 O O . ARG A 1 68 ? -3.241 -2.178 -9.609 1.00 92.69 68 ARG A O 1
ATOM 533 N N . GLU A 1 69 ? -2.430 -4.266 -9.732 1.00 96.19 69 GLU A N 1
ATOM 534 C CA . GLU A 1 69 ? -3.634 -4.897 -9.198 1.00 96.19 69 GLU A CA 1
ATOM 535 C C . GLU A 1 69 ? -3.869 -4.524 -7.728 1.00 96.19 69 GLU A C 1
ATOM 537 O O . GLU A 1 69 ? -5.010 -4.301 -7.319 1.00 96.19 69 GLU A O 1
ATOM 542 N N . THR A 1 70 ? -2.801 -4.397 -6.935 1.00 96.75 70 THR A N 1
ATOM 543 C CA . THR A 1 70 ? -2.904 -3.963 -5.537 1.00 96.75 70 THR A CA 1
ATOM 544 C C . THR A 1 70 ? -3.438 -2.543 -5.429 1.00 96.75 70 THR A C 1
ATOM 546 O O . THR A 1 70 ? -4.340 -2.311 -4.628 1.00 96.75 70 THR A O 1
ATOM 549 N N . VAL A 1 71 ? -2.944 -1.615 -6.254 1.00 95.25 71 VAL A N 1
ATOM 550 C CA . VAL A 1 71 ? -3.446 -0.233 -6.300 1.00 95.25 71 VAL A CA 1
ATOM 551 C C . VAL A 1 71 ? -4.939 -0.219 -6.623 1.00 95.25 71 VAL A C 1
ATOM 553 O O . VAL A 1 71 ? -5.717 0.336 -5.851 1.00 95.25 71 VAL A O 1
ATOM 556 N N . GLN A 1 72 ? -5.358 -0.917 -7.684 1.00 95.31 72 GLN A N 1
ATOM 557 C CA . GLN A 1 72 ? -6.774 -1.003 -8.064 1.00 95.31 72 GLN A CA 1
ATOM 558 C C . GLN A 1 72 ? -7.644 -1.565 -6.934 1.00 95.31 72 GLN A C 1
ATOM 560 O O . GLN A 1 72 ? -8.728 -1.054 -6.662 1.00 95.31 72 GLN A O 1
ATOM 565 N N . CYS A 1 73 ? -7.179 -2.612 -6.247 1.00 96.56 73 CYS A N 1
ATOM 566 C CA . CYS A 1 73 ? -7.918 -3.193 -5.132 1.00 96.56 73 CYS A CA 1
ATOM 567 C C . CYS A 1 73 ? -7.977 -2.242 -3.925 1.00 96.56 73 CYS A C 1
ATOM 569 O O . CYS A 1 73 ? -9.046 -2.081 -3.334 1.00 96.56 73 CYS A O 1
ATOM 571 N N . ALA A 1 74 ? -6.876 -1.567 -3.590 1.00 94.62 74 ALA A N 1
ATOM 572 C CA . ALA A 1 74 ? -6.823 -0.594 -2.502 1.00 94.62 74 ALA A CA 1
ATOM 573 C C . ALA A 1 74 ? -7.768 0.596 -2.746 1.00 94.62 74 ALA A C 1
ATOM 575 O O . ALA A 1 74 ? -8.466 1.022 -1.823 1.00 94.62 74 ALA A O 1
ATOM 576 N N . GLU A 1 75 ? -7.879 1.071 -3.990 1.00 94.19 75 GLU A N 1
ATOM 577 C CA . GLU A 1 75 ? -8.830 2.118 -4.386 1.00 94.19 75 GLU A CA 1
ATOM 578 C C . GLU A 1 75 ? -10.293 1.720 -4.131 1.00 94.19 75 GLU A C 1
ATOM 580 O O . GLU A 1 75 ? -11.102 2.562 -3.733 1.00 94.19 75 GLU A O 1
ATOM 585 N N . THR A 1 76 ? -10.649 0.433 -4.259 1.00 94.56 76 THR A N 1
ATOM 586 C CA . THR A 1 76 ? -12.010 -0.039 -3.921 1.00 94.56 76 THR A CA 1
ATOM 587 C C . THR A 1 76 ? -12.352 0.128 -2.438 1.00 94.56 76 THR A C 1
ATOM 589 O O . THR A 1 76 ? -13.528 0.240 -2.080 1.00 94.56 76 THR A O 1
ATOM 592 N N . GLY A 1 77 ? -11.329 0.220 -1.581 1.00 93.06 77 GLY A N 1
ATOM 593 C CA . GLY A 1 77 ? -11.444 0.573 -0.170 1.00 93.06 77 GLY A CA 1
ATOM 594 C C . GLY A 1 77 ? -11.819 2.037 0.077 1.00 93.06 77 GLY A C 1
ATOM 595 O O . GLY A 1 77 ? -12.032 2.407 1.227 1.00 93.06 77 GLY A O 1
ATOM 596 N N . LYS A 1 78 ? -11.928 2.864 -0.974 1.00 94.06 78 LYS A N 1
ATOM 597 C CA . LYS A 1 78 ? -12.268 4.296 -0.922 1.00 94.06 78 LYS A CA 1
ATOM 598 C C . LYS A 1 78 ? -11.415 5.078 0.094 1.00 94.06 78 LYS A C 1
ATOM 600 O O . LYS A 1 78 ? -11.972 5.713 1.003 1.00 94.06 78 LYS A O 1
ATOM 605 N N . PRO A 1 79 ? -10.075 5.029 -0.018 1.00 94.12 79 PRO A N 1
ATOM 606 C CA . PRO A 1 79 ? -9.213 5.865 0.805 1.00 94.12 79 PRO A CA 1
ATOM 607 C C . PRO A 1 79 ? -9.507 7.349 0.552 1.00 94.12 79 PRO A C 1
ATOM 609 O O . PRO A 1 79 ? -10.020 7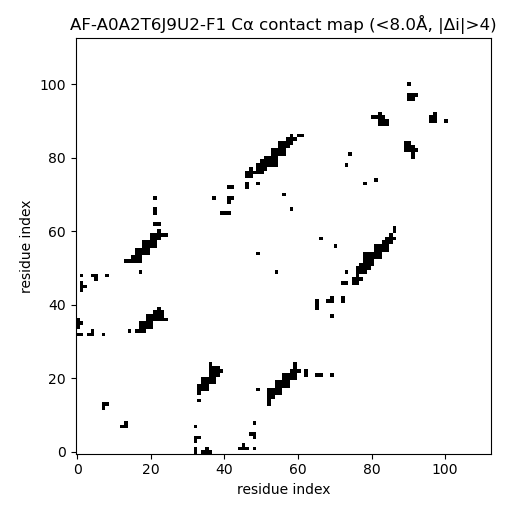.732 -0.499 1.00 94.12 79 PRO A O 1
ATOM 612 N N . ARG A 1 80 ? -9.173 8.204 1.520 1.00 94.12 80 ARG A N 1
ATOM 613 C CA . ARG A 1 80 ? -9.243 9.664 1.353 1.00 94.12 80 ARG A CA 1
ATOM 614 C C . ARG A 1 80 ? -8.209 10.155 0.341 1.00 94.12 80 ARG A C 1
ATOM 616 O O . ARG A 1 80 ? -8.477 11.097 -0.396 1.00 94.12 80 ARG A O 1
ATOM 623 N N . SER A 1 81 ? -7.033 9.540 0.339 1.00 90.19 81 SER A N 1
ATOM 624 C CA . SER A 1 81 ? -5.940 9.835 -0.584 1.00 90.19 81 SER A CA 1
ATOM 625 C C . SER A 1 81 ? -5.031 8.621 -0.711 1.00 90.19 81 SER A C 1
ATOM 627 O O . SER A 1 81 ? -4.876 7.867 0.253 1.00 90.19 81 SER A O 1
ATOM 629 N N . ILE A 1 82 ? -4.420 8.461 -1.883 1.00 92.00 82 ILE A N 1
ATOM 630 C CA . ILE A 1 82 ? -3.487 7.375 -2.171 1.00 92.00 82 ILE A CA 1
ATOM 631 C C . ILE A 1 82 ? -2.161 7.942 -2.688 1.00 92.00 82 ILE A C 1
ATOM 633 O O . ILE A 1 82 ? -2.141 8.694 -3.661 1.00 92.00 82 ILE A O 1
ATOM 637 N N . GLY A 1 83 ? -1.073 7.619 -1.994 1.00 90.88 83 GLY A N 1
ATOM 638 C CA . GLY A 1 83 ? 0.297 7.817 -2.446 1.00 90.88 83 GLY A CA 1
ATOM 639 C C . GLY A 1 83 ? 0.797 6.541 -3.114 1.00 90.88 83 GLY A C 1
ATOM 640 O O . GLY A 1 83 ? 0.543 5.438 -2.634 1.00 90.88 83 GLY A O 1
ATOM 641 N N . LEU A 1 84 ? 1.490 6.674 -4.238 1.00 90.81 84 LEU A N 1
ATOM 642 C CA . LEU A 1 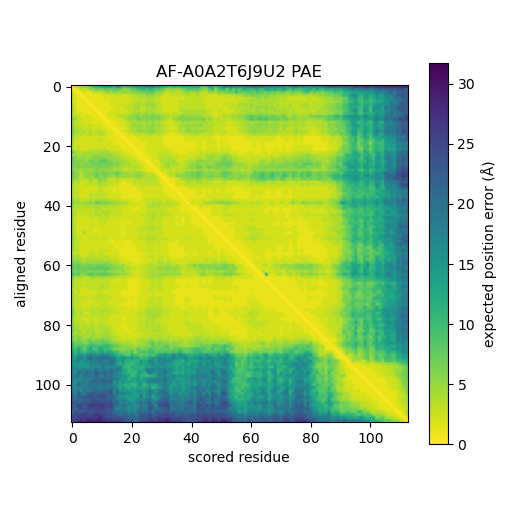84 ? 2.036 5.561 -5.006 1.00 90.81 84 LEU A CA 1
ATOM 643 C C . LEU A 1 84 ? 3.553 5.685 -5.023 1.00 90.81 84 LEU A C 1
ATOM 645 O O . LEU A 1 84 ? 4.079 6.681 -5.500 1.00 90.81 84 LEU A O 1
ATOM 649 N N . LEU A 1 85 ? 4.263 4.697 -4.496 1.00 89.44 85 LEU A N 1
ATOM 650 C CA . LEU A 1 85 ? 5.718 4.643 -4.502 1.00 89.44 85 LEU A CA 1
ATOM 651 C C . LEU A 1 85 ? 6.127 3.379 -5.251 1.00 89.44 85 LEU A C 1
ATOM 653 O O . LEU A 1 85 ? 5.845 2.273 -4.801 1.00 89.44 85 LEU A O 1
ATOM 657 N N . CYS A 1 86 ? 6.764 3.531 -6.404 1.00 86.50 86 CYS A N 1
ATOM 658 C CA . CYS A 1 86 ? 7.172 2.410 -7.244 1.00 86.50 86 CYS A CA 1
ATOM 659 C C . CYS A 1 86 ? 8.544 2.661 -7.870 1.00 86.50 86 CYS A C 1
ATOM 661 O O . CYS A 1 86 ? 9.131 3.733 -7.702 1.00 86.50 86 CYS A O 1
ATOM 663 N N . ARG A 1 87 ? 9.066 1.697 -8.636 1.00 77.50 87 ARG A N 1
ATOM 664 C CA . ARG A 1 87 ? 10.378 1.862 -9.293 1.00 77.50 87 ARG A CA 1
ATOM 665 C C . ARG A 1 87 ? 10.452 3.083 -10.220 1.00 77.50 87 ARG A C 1
ATOM 667 O O . ARG A 1 87 ? 11.531 3.615 -10.452 1.00 77.50 87 ARG A O 1
ATOM 674 N N . ALA A 1 88 ? 9.316 3.482 -10.798 1.00 73.06 88 ALA A N 1
ATOM 675 C CA . ALA A 1 88 ? 9.231 4.593 -11.741 1.00 73.06 88 ALA A CA 1
ATOM 676 C C . ALA A 1 88 ? 9.190 5.960 -11.036 1.00 73.06 88 ALA A C 1
ATOM 678 O O . ALA A 1 88 ? 9.215 6.993 -11.702 1.00 73.06 88 ALA A O 1
ATOM 679 N N . GLY A 1 89 ? 9.146 5.966 -9.701 1.00 75.25 89 GLY A N 1
ATOM 680 C CA . GLY A 1 89 ? 9.076 7.160 -8.876 1.00 75.25 89 GLY A CA 1
ATOM 681 C C . GLY A 1 89 ? 7.875 7.142 -7.939 1.00 75.25 89 GLY A C 1
ATOM 682 O O . GLY A 1 89 ? 7.251 6.109 -7.687 1.00 75.25 89 GLY A O 1
ATOM 683 N N . ILE A 1 90 ? 7.575 8.320 -7.408 1.00 78.50 90 ILE A N 1
ATOM 684 C CA . ILE A 1 90 ? 6.453 8.555 -6.504 1.00 78.50 90 ILE A CA 1
ATOM 685 C C . ILE A 1 90 ? 5.342 9.235 -7.313 1.00 78.50 90 ILE A C 1
ATOM 687 O O . ILE A 1 90 ? 5.653 9.999 -8.218 1.00 78.50 90 ILE A O 1
ATOM 691 N N . ALA A 1 91 ? 4.074 9.007 -6.979 1.00 70.56 91 ALA A N 1
ATOM 692 C CA . ALA A 1 91 ? 2.909 9.786 -7.403 1.00 70.56 91 ALA A CA 1
ATOM 693 C C . ALA A 1 91 ? 1.965 10.006 -6.203 1.00 70.56 91 ALA A C 1
ATOM 695 O O . ALA A 1 91 ? 2.021 9.274 -5.217 1.00 70.56 91 ALA A O 1
ATOM 696 N N . GLY A 1 92 ? 1.117 11.030 -6.257 1.00 62.50 92 GLY A N 1
ATOM 697 C CA . GLY A 1 92 ? 0.146 11.392 -5.218 1.00 62.50 92 GLY A CA 1
ATOM 698 C C . GLY A 1 92 ? 0.643 12.369 -4.141 1.00 62.50 92 GLY A C 1
ATOM 699 O O . GLY A 1 92 ? -0.042 12.546 -3.137 1.00 62.50 92 GLY A O 1
ATOM 700 N N . LEU A 1 93 ? 1.807 13.012 -4.320 1.00 65.75 93 LEU A N 1
ATOM 701 C CA . LEU A 1 93 ? 2.413 13.904 -3.314 1.00 65.75 93 LEU A CA 1
ATOM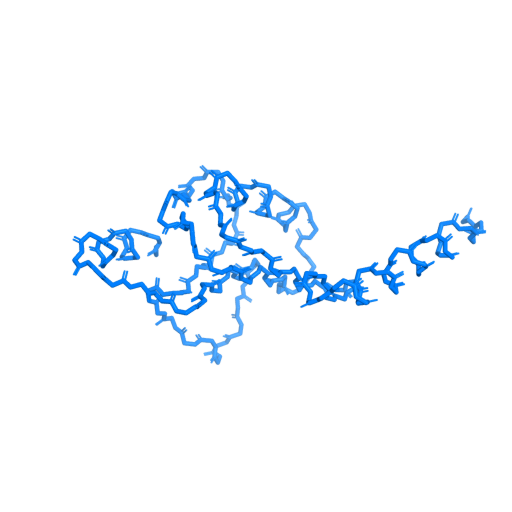 702 C C . LEU A 1 93 ? 1.685 15.261 -3.196 1.00 65.75 93 LEU A C 1
ATOM 704 O O . LEU A 1 93 ? 1.302 15.675 -2.104 1.00 65.75 93 LEU A O 1
ATOM 708 N N . ASN A 1 94 ? 1.524 15.974 -4.316 1.00 70.31 94 ASN A N 1
ATOM 709 C CA . ASN A 1 94 ? 0.789 17.240 -4.445 1.00 70.31 94 ASN A CA 1
ATOM 710 C C . ASN A 1 94 ? 0.519 17.554 -5.931 1.00 70.31 94 ASN A C 1
ATOM 712 O O . ASN A 1 94 ? 1.032 16.875 -6.821 1.00 70.31 94 ASN A O 1
ATOM 716 N N . ALA A 1 95 ? -0.291 18.579 -6.211 1.00 75.88 95 ALA A N 1
ATOM 717 C CA . ALA A 1 95 ? -0.678 18.927 -7.579 1.00 75.88 95 ALA A CA 1
ATOM 718 C C . ALA A 1 95 ? 0.528 19.318 -8.453 1.00 75.88 95 ALA A C 1
ATOM 720 O O . ALA A 1 95 ? 0.576 18.970 -9.633 1.00 75.88 95 ALA A O 1
ATOM 721 N N . GLU A 1 96 ? 1.517 20.009 -7.885 1.00 71.69 96 GLU A N 1
ATOM 722 C CA . GLU A 1 96 ? 2.751 20.396 -8.568 1.00 71.69 96 GLU A CA 1
ATOM 723 C C . GLU A 1 96 ? 3.568 19.168 -8.997 1.00 71.69 96 GLU A C 1
ATOM 725 O O . GLU A 1 96 ? 4.060 19.099 -10.124 1.00 71.69 96 GLU A O 1
ATOM 730 N N . HIS A 1 97 ? 3.667 18.167 -8.127 1.00 69.75 97 HIS A N 1
ATOM 731 C CA . HIS A 1 97 ? 4.332 16.899 -8.391 1.00 69.75 97 HIS A CA 1
ATOM 732 C C . HIS A 1 97 ? 3.621 16.109 -9.494 1.00 69.75 97 HIS A C 1
ATOM 734 O O . HIS A 1 97 ? 4.275 15.652 -10.432 1.00 69.75 97 HIS A O 1
ATOM 740 N N . GLU A 1 98 ? 2.286 16.048 -9.468 1.00 76.38 98 GLU A N 1
ATOM 741 C CA . GLU A 1 98 ? 1.504 15.408 -10.536 1.00 76.38 98 GLU A CA 1
ATOM 742 C C . GLU A 1 98 ? 1.703 16.093 -11.894 1.00 76.38 98 GLU A C 1
ATOM 744 O O . GLU A 1 98 ? 1.825 15.432 -12.928 1.00 76.38 98 GLU A O 1
ATOM 749 N N . GLN A 1 99 ? 1.807 17.425 -11.917 1.00 74.00 99 GLN A N 1
ATOM 750 C CA . GLN A 1 99 ? 2.105 18.158 -13.149 1.00 74.00 99 GLN A CA 1
ATOM 751 C C . GLN A 1 99 ? 3.498 17.831 -13.703 1.00 74.00 99 GLN A C 1
ATOM 753 O O . GLN A 1 99 ? 3.664 17.737 -14.925 1.00 74.00 99 GLN A O 1
ATOM 758 N N . ILE A 1 100 ? 4.494 17.652 -12.831 1.00 71.81 100 ILE A N 1
ATOM 759 C CA . ILE A 1 100 ? 5.854 17.255 -13.218 1.00 71.81 100 ILE A CA 1
ATOM 760 C C . ILE A 1 100 ? 5.848 15.833 -13.789 1.00 71.81 100 ILE A C 1
ATOM 762 O O . ILE A 1 100 ? 6.369 15.634 -14.889 1.00 71.81 100 ILE A O 1
ATOM 766 N N . LEU A 1 101 ? 5.200 14.875 -13.121 1.00 71.50 101 LEU A N 1
ATOM 767 C CA . LEU A 1 101 ? 5.072 13.495 -13.607 1.00 71.50 101 LEU A CA 1
ATOM 768 C C . LEU A 1 101 ? 4.361 13.432 -14.961 1.00 71.50 101 LEU A C 1
ATOM 770 O O . LEU A 1 101 ? 4.850 12.793 -15.891 1.00 71.50 101 LEU A O 1
ATOM 774 N N . ALA A 1 102 ? 3.259 14.168 -15.127 1.00 72.62 102 ALA A N 1
ATOM 775 C CA . ALA A 1 102 ? 2.529 14.229 -16.390 1.00 72.62 102 ALA A CA 1
ATOM 776 C C . ALA A 1 102 ? 3.358 14.844 -17.533 1.00 72.62 102 AL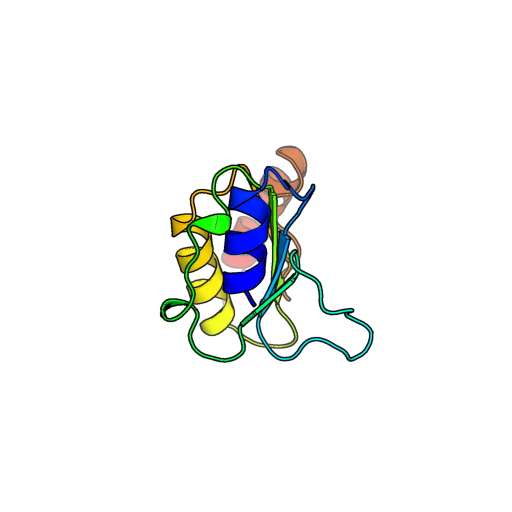A A C 1
ATOM 778 O O . ALA A 1 102 ? 3.149 14.507 -18.703 1.00 72.62 102 ALA A O 1
ATOM 779 N N . ARG A 1 103 ? 4.275 15.778 -17.239 1.00 70.12 103 ARG A N 1
ATOM 780 C CA . ARG A 1 103 ? 5.244 16.293 -18.226 1.00 70.12 103 ARG A CA 1
ATOM 781 C C . ARG A 1 103 ? 6.280 15.228 -18.579 1.00 70.12 103 ARG A C 1
ATOM 783 O O . ARG A 1 103 ? 6.516 15.000 -19.760 1.00 70.12 103 ARG A O 1
ATOM 790 N N . LEU A 1 104 ? 6.838 14.554 -17.578 1.00 66.94 104 LEU A N 1
ATOM 791 C CA . LEU A 1 104 ? 7.841 13.502 -17.748 1.00 66.94 104 LEU A CA 1
ATOM 792 C C . LEU A 1 104 ? 7.307 12.323 -18.570 1.00 66.94 104 LEU A C 1
ATOM 794 O O . LEU A 1 104 ? 7.954 11.914 -19.529 1.00 66.94 104 LEU A O 1
ATOM 798 N N . GLN A 1 105 ? 6.095 11.847 -18.273 1.00 70.12 105 GLN A N 1
ATOM 799 C CA . GLN A 1 105 ? 5.436 10.772 -19.020 1.00 70.12 105 GLN A CA 1
ATOM 800 C C . GLN A 1 105 ? 5.264 11.122 -20.504 1.00 70.12 105 GLN A C 1
ATOM 802 O O . GLN A 1 105 ? 5.515 10.287 -21.371 1.00 70.12 105 GLN A O 1
ATOM 807 N N . ARG A 1 106 ? 4.863 12.363 -20.814 1.00 72.94 106 ARG A N 1
ATOM 808 C CA . ARG A 1 106 ? 4.749 12.841 -22.202 1.00 72.94 106 ARG A CA 1
ATOM 809 C C . ARG A 1 106 ? 6.100 12.855 -22.910 1.00 72.94 106 ARG A C 1
ATOM 811 O O . ARG A 1 106 ? 6.165 12.447 -24.062 1.00 72.94 106 ARG A O 1
ATOM 818 N N . THR A 1 107 ? 7.154 13.292 -22.225 1.00 65.00 107 THR A N 1
ATOM 819 C CA . THR A 1 107 ? 8.518 13.285 -22.767 1.00 65.00 107 THR A CA 1
ATOM 820 C C . THR A 1 107 ? 9.007 11.864 -23.033 1.00 65.00 107 THR A C 1
ATOM 822 O O . THR A 1 107 ? 9.525 11.608 -24.112 1.00 65.00 107 THR A O 1
ATOM 825 N N . ILE A 1 108 ? 8.805 10.936 -22.092 1.00 65.19 108 ILE A N 1
ATOM 826 C CA . ILE A 1 108 ? 9.202 9.528 -22.238 1.00 65.19 108 ILE A CA 1
ATOM 827 C C . ILE A 1 108 ? 8.487 8.890 -23.434 1.00 65.19 108 ILE A C 1
ATOM 829 O O . ILE A 1 108 ? 9.140 8.312 -24.294 1.00 65.19 108 ILE A O 1
ATOM 833 N N . ASN A 1 109 ? 7.167 9.066 -23.542 1.00 68.00 109 ASN A N 1
ATOM 834 C CA . ASN A 1 109 ? 6.369 8.498 -24.634 1.00 68.00 109 ASN A CA 1
ATOM 835 C C . ASN A 1 109 ? 6.680 9.111 -26.015 1.00 68.00 109 ASN A C 1
ATOM 837 O O . ASN A 1 109 ? 6.249 8.571 -27.030 1.00 68.00 109 ASN A O 1
ATOM 841 N N . ALA A 1 110 ? 7.367 10.256 -26.064 1.00 68.62 110 ALA A N 1
ATOM 842 C CA . ALA A 1 110 ? 7.779 10.906 -27.306 1.00 68.62 110 ALA A CA 1
ATOM 843 C C . ALA A 1 110 ? 9.130 10.392 -27.838 1.00 68.62 110 ALA A C 1
ATOM 845 O O . ALA A 1 110 ? 9.517 10.756 -28.949 1.00 68.62 110 ALA A O 1
ATOM 846 N N . ILE A 1 111 ? 9.851 9.569 -27.068 1.00 65.25 111 ILE A N 1
ATOM 847 C CA . ILE A 1 111 ? 11.092 8.930 -27.510 1.00 65.25 111 ILE A CA 1
ATOM 848 C C . ILE A 1 111 ? 10.712 7.661 -28.293 1.00 65.25 111 ILE A C 1
ATOM 850 O O . ILE A 1 111 ? 10.055 6.787 -27.729 1.00 65.25 111 ILE A O 1
ATOM 854 N N . PRO A 1 112 ? 11.090 7.533 -29.578 1.00 51.78 112 PRO A N 1
ATOM 855 C CA . PRO A 1 112 ? 10.817 6.320 -30.339 1.00 51.78 112 PRO A CA 1
ATOM 856 C C . PRO A 1 112 ? 11.610 5.133 -29.770 1.00 51.78 112 PRO A C 1
ATOM 858 O O . PRO A 1 112 ? 12.805 5.263 -29.497 1.00 51.78 112 PRO A O 1
ATOM 861 N N . HIS A 1 113 ? 10.924 4.000 -29.592 1.00 50.97 113 HIS A N 1
ATOM 862 C CA . HIS A 1 113 ? 11.479 2.712 -29.164 1.00 50.97 113 HIS A CA 1
ATOM 863 C C . HIS A 1 113 ? 11.758 1.801 -30.359 1.00 50.97 113 HIS A C 1
ATOM 865 O O . HIS A 1 113 ? 10.925 1.799 -31.296 1.00 50.97 113 HIS A O 1
#